Protein AF-A0A4V0I4L5-F1 (afdb_monomer_lite)

Sequence (73 aa):
MEDEAVLSATTKHAETAPRVFSACAGALVCGAAGSLKGKRAAAHWASVQFLTCHGAAVGERLVADGKLVPAAG

Structure (mmCIF, N/CA/C/O backbone):
data_AF-A0A4V0I4L5-F1
#
_entry.id   AF-A0A4V0I4L5-F1
#
loop_
_atom_site.group_PDB
_atom_site.id
_atom_site.type_symbol
_atom_site.label_atom_id
_atom_site.label_alt_id
_atom_site.label_comp_id
_atom_site.label_asym_id
_atom_site.label_entity_id
_atom_site.label_seq_id
_atom_site.pdbx_PDB_ins_code
_atom_site.Cartn_x
_atom_site.Cartn_y
_atom_site.Cartn_z
_atom_site.occupancy
_atom_site.B_iso_or_equiv
_atom_site.auth_seq_id
_atom_site.auth_comp_id
_atom_site.auth_asym_id
_atom_site.auth_atom_id
_atom_site.pdbx_PDB_model_num
ATOM 1 N N . MET A 1 1 ? 13.028 -1.703 2.904 1.00 80.62 1 MET A N 1
ATOM 2 C CA . MET A 1 1 ? 11.801 -1.449 3.696 1.00 80.62 1 MET A CA 1
ATOM 3 C C . MET A 1 1 ? 11.936 -2.193 5.009 1.00 80.62 1 MET A C 1
ATOM 5 O O . MET A 1 1 ? 11.206 -3.136 5.262 1.00 80.62 1 MET A O 1
ATOM 9 N N . GLU A 1 2 ? 12.943 -1.819 5.789 1.00 90.56 2 GLU A N 1
ATOM 10 C CA . GLU A 1 2 ? 13.402 -2.595 6.953 1.00 90.56 2 GLU A CA 1
ATOM 11 C C . GLU A 1 2 ? 13.557 -1.694 8.187 1.00 90.56 2 GLU A C 1
ATOM 13 O O . GLU A 1 2 ? 13.953 -2.147 9.251 1.00 90.56 2 GLU A O 1
ATOM 18 N N . ASP A 1 3 ? 13.243 -0.402 8.043 1.00 96.88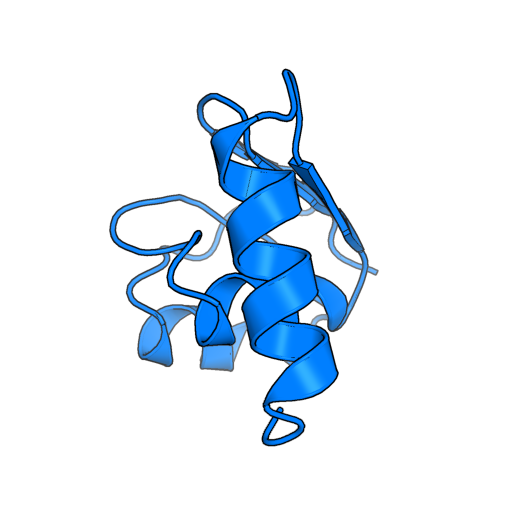 3 ASP A N 1
ATOM 19 C CA . ASP A 1 3 ? 13.239 0.544 9.149 1.00 96.88 3 ASP A CA 1
ATOM 20 C C . ASP A 1 3 ? 11.959 0.349 9.968 1.00 96.88 3 ASP A C 1
ATOM 22 O O . ASP A 1 3 ? 10.862 0.741 9.557 1.00 96.88 3 ASP A O 1
ATOM 26 N N . GLU A 1 4 ? 12.113 -0.279 11.130 1.00 95.44 4 GLU A N 1
ATOM 27 C CA . GLU A 1 4 ? 11.009 -0.616 12.025 1.00 95.44 4 GLU A CA 1
ATOM 28 C C . GLU A 1 4 ? 10.260 0.627 12.529 1.00 95.44 4 GLU A C 1
ATOM 30 O O . GLU A 1 4 ? 9.037 0.600 12.687 1.00 95.44 4 GLU A O 1
ATOM 35 N N . ALA A 1 5 ? 10.957 1.751 12.732 1.00 97.19 5 ALA A N 1
ATOM 36 C CA . ALA A 1 5 ? 10.318 2.985 13.175 1.00 97.19 5 ALA A CA 1
ATOM 37 C C . ALA A 1 5 ? 9.378 3.525 12.087 1.00 97.19 5 ALA A C 1
ATOM 39 O O . ALA A 1 5 ? 8.241 3.914 12.381 1.00 97.19 5 ALA A O 1
ATOM 40 N N . VAL A 1 6 ? 9.811 3.480 10.824 1.00 95.94 6 VAL A N 1
ATOM 41 C CA . VAL A 1 6 ? 8.991 3.882 9.672 1.00 95.94 6 VAL A CA 1
ATOM 42 C C . VAL A 1 6 ? 7.809 2.933 9.468 1.00 95.94 6 VAL A C 1
ATOM 44 O O . VAL A 1 6 ? 6.687 3.397 9.242 1.00 95.94 6 VAL A O 1
ATOM 47 N N . LEU A 1 7 ? 8.018 1.618 9.566 1.00 96.38 7 LEU A N 1
ATOM 48 C CA . LEU A 1 7 ? 6.947 0.631 9.388 1.00 96.38 7 LEU A CA 1
ATOM 49 C C . LEU A 1 7 ? 5.896 0.721 10.501 1.00 96.38 7 LEU A C 1
ATOM 51 O O . LEU A 1 7 ? 4.695 0.744 10.212 1.00 96.38 7 LEU A O 1
ATOM 55 N N . SER A 1 8 ? 6.326 0.861 11.757 1.00 96.12 8 SER A N 1
ATOM 56 C CA . SER A 1 8 ? 5.426 1.043 12.900 1.00 96.12 8 SER A CA 1
ATOM 57 C C . SER A 1 8 ? 4.618 2.335 12.777 1.00 96.12 8 SER A C 1
ATOM 59 O O . SER A 1 8 ? 3.395 2.330 12.954 1.00 96.12 8 SER A O 1
ATOM 61 N N . ALA A 1 9 ? 5.269 3.442 12.406 1.00 95.19 9 ALA A N 1
ATOM 62 C CA . ALA A 1 9 ? 4.582 4.705 12.168 1.00 95.19 9 ALA A CA 1
ATOM 63 C C . ALA A 1 9 ? 3.566 4.579 11.025 1.00 95.19 9 ALA A C 1
ATOM 65 O O . ALA A 1 9 ? 2.421 5.001 11.183 1.00 95.19 9 ALA A O 1
ATOM 66 N N . THR A 1 10 ? 3.944 3.959 9.905 1.00 95.44 10 THR A N 1
ATOM 67 C CA . THR A 1 10 ? 3.055 3.759 8.749 1.00 95.44 10 THR A CA 1
ATOM 68 C C . THR A 1 10 ? 1.834 2.925 9.125 1.00 95.44 10 THR A C 1
ATOM 70 O O . THR A 1 10 ? 0.716 3.299 8.780 1.00 95.44 10 THR A O 1
ATOM 73 N N . THR A 1 11 ? 2.027 1.847 9.887 1.00 95.31 11 THR A N 1
ATOM 74 C CA . THR A 1 11 ? 0.942 0.976 10.369 1.00 95.31 11 THR A CA 1
ATOM 75 C C . THR A 1 11 ? -0.049 1.757 11.235 1.00 95.31 11 THR A C 1
ATOM 77 O O . THR A 1 11 ? -1.242 1.778 10.936 1.00 95.31 11 THR A O 1
ATOM 80 N N . LYS A 1 12 ? 0.442 2.500 12.237 1.00 95.69 12 LYS A N 1
ATOM 81 C CA . LYS A 1 12 ? -0.402 3.319 13.130 1.00 95.69 12 LYS A CA 1
ATOM 82 C C . LYS A 1 12 ? -1.202 4.386 12.377 1.00 95.69 12 LYS A C 1
ATOM 84 O O . LYS A 1 12 ? -2.381 4.609 12.660 1.00 95.69 12 LYS A O 1
ATOM 89 N N . HIS A 1 13 ? -0.579 5.044 11.398 1.00 94.06 13 HIS A N 1
ATOM 90 C CA . HIS A 1 13 ? -1.284 6.012 10.557 1.00 94.06 13 HIS A CA 1
ATOM 91 C C . HIS A 1 13 ? -2.317 5.316 9.670 1.00 94.06 13 HIS A C 1
ATOM 93 O O . HIS A 1 13 ? -3.441 5.794 9.556 1.00 94.06 13 HIS A O 1
ATOM 99 N N . ALA A 1 14 ? -1.976 4.171 9.078 1.00 93.75 14 ALA A N 1
ATOM 100 C CA . ALA A 1 14 ? -2.893 3.430 8.225 1.00 93.75 14 ALA A CA 1
ATOM 101 C C . ALA A 1 14 ? -4.132 2.946 8.989 1.00 93.75 14 ALA A C 1
ATOM 103 O O . ALA A 1 14 ? -5.216 2.939 8.410 1.00 93.75 14 ALA A O 1
ATOM 104 N N . GLU A 1 15 ? -4.017 2.571 10.264 1.00 93.88 15 GLU A N 1
ATOM 105 C CA . GLU A 1 15 ? -5.146 2.153 11.112 1.00 93.88 15 GLU A CA 1
ATOM 106 C C . GLU A 1 15 ? -6.169 3.269 11.348 1.00 93.88 15 GLU A C 1
ATOM 108 O O . GLU A 1 15 ? -7.371 3.015 11.275 1.00 93.88 15 GLU A O 1
ATOM 113 N N . THR A 1 16 ? -5.701 4.496 11.579 1.00 94.62 16 THR A N 1
ATOM 114 C CA . THR A 1 16 ? -6.541 5.631 12.002 1.00 94.62 16 THR A CA 1
ATOM 115 C C . THR A 1 16 ? -6.942 6.564 10.860 1.00 94.62 16 THR A C 1
ATOM 117 O O . THR A 1 16 ? -7.949 7.267 10.963 1.00 94.62 16 THR A O 1
ATOM 120 N N . ALA A 1 17 ? -6.184 6.586 9.762 1.00 95.38 17 ALA A N 1
ATOM 121 C CA . ALA A 1 17 ? -6.424 7.511 8.667 1.00 95.38 17 ALA A CA 1
ATOM 122 C C . ALA A 1 17 ? -7.697 7.156 7.874 1.00 95.38 17 ALA A C 1
ATOM 124 O O . ALA A 1 17 ? -7.913 5.990 7.524 1.00 95.38 17 ALA A O 1
ATOM 125 N N . PRO A 1 18 ? -8.504 8.162 7.479 1.00 95.50 18 PRO A N 1
ATOM 126 C CA . PRO A 1 18 ? -9.673 7.937 6.629 1.00 95.50 18 PRO A CA 1
ATOM 127 C C . PRO A 1 18 ? -9.281 7.492 5.213 1.00 95.50 18 PRO A C 1
ATOM 129 O O . PRO A 1 18 ? -10.050 6.806 4.540 1.00 95.50 18 PRO A O 1
ATOM 132 N N . ARG A 1 19 ? -8.089 7.892 4.749 1.00 95.38 19 ARG A N 1
ATOM 133 C CA . ARG A 1 19 ? -7.494 7.476 3.476 1.00 95.38 19 ARG A CA 1
ATOM 134 C C . ARG A 1 19 ? -5.981 7.356 3.606 1.00 95.38 19 ARG A C 1
ATOM 136 O O . ARG A 1 19 ? -5.355 8.159 4.291 1.00 95.38 19 ARG A O 1
ATOM 143 N N . VAL A 1 20 ? -5.409 6.390 2.897 1.00 96.06 20 VAL A N 1
ATOM 144 C CA . VAL A 1 20 ? -3.970 6.130 2.810 1.00 96.06 20 VAL A CA 1
ATOM 145 C C . VAL A 1 20 ? -3.556 6.262 1.354 1.00 96.06 20 VAL A C 1
ATOM 147 O O . VAL A 1 20 ? -3.994 5.485 0.507 1.00 96.06 20 VAL A O 1
ATOM 150 N N . PHE A 1 21 ? -2.717 7.251 1.067 1.00 96.75 21 PHE A N 1
ATOM 151 C CA . PHE A 1 21 ? -2.193 7.502 -0.270 1.00 96.75 21 PHE A CA 1
ATOM 152 C C . PHE A 1 21 ? -0.750 7.023 -0.365 1.00 96.75 21 PHE A C 1
ATOM 154 O O . PHE A 1 21 ? 0.030 7.174 0.573 1.00 96.75 21 PHE A O 1
ATOM 161 N N . SER A 1 22 ? -0.383 6.495 -1.526 1.00 96.19 22 SER A N 1
ATOM 162 C CA . SER A 1 22 ? 1.004 6.177 -1.848 1.00 96.19 22 SER A CA 1
ATOM 163 C C . SER A 1 22 ? 1.266 6.445 -3.320 1.00 96.19 22 SER A C 1
ATOM 165 O O . SER A 1 22 ? 0.379 6.245 -4.147 1.00 96.19 22 SER A O 1
ATOM 167 N N . ALA A 1 23 ? 2.486 6.838 -3.663 1.00 96.94 23 ALA A N 1
ATOM 168 C CA . ALA A 1 23 ? 2.891 7.059 -5.045 1.00 96.94 23 ALA A CA 1
ATOM 169 C C . ALA A 1 23 ? 4.202 6.332 -5.348 1.00 96.94 23 ALA A C 1
ATOM 171 O O . ALA A 1 23 ? 5.036 6.164 -4.452 1.00 96.94 23 ALA A O 1
ATOM 172 N N . CYS A 1 24 ? 4.411 5.949 -6.610 1.00 94.94 24 CYS A N 1
ATOM 173 C CA . CYS A 1 24 ? 5.673 5.367 -7.073 1.00 94.94 24 CYS A CA 1
ATOM 174 C C . CYS A 1 24 ? 6.035 4.106 -6.251 1.00 94.94 24 CYS A C 1
ATOM 176 O O . CYS A 1 24 ? 5.228 3.182 -6.158 1.00 94.94 24 CYS A O 1
ATOM 178 N N . ALA A 1 25 ? 7.218 4.036 -5.639 1.00 95.19 25 ALA A N 1
ATOM 179 C CA . ALA A 1 25 ? 7.627 2.919 -4.782 1.00 95.19 25 ALA A CA 1
ATOM 180 C C . ALA A 1 25 ? 7.000 2.951 -3.371 1.00 95.19 25 ALA A C 1
ATOM 182 O O . ALA A 1 25 ? 7.122 1.980 -2.625 1.00 95.19 25 ALA A O 1
ATOM 183 N N . GLY A 1 26 ? 6.298 4.028 -2.997 1.00 95.25 26 GLY A N 1
ATOM 184 C CA . GLY A 1 26 ? 5.685 4.181 -1.673 1.00 95.25 26 GLY A CA 1
ATOM 185 C C . GLY A 1 26 ? 4.643 3.106 -1.354 1.00 95.25 26 GLY A C 1
ATOM 186 O O . GLY A 1 26 ? 4.474 2.742 -0.194 1.00 95.25 26 GLY A O 1
ATOM 187 N N . ALA A 1 27 ? 4.005 2.529 -2.377 1.00 95.81 27 ALA A N 1
ATOM 188 C CA . ALA A 1 27 ? 3.094 1.403 -2.192 1.00 95.81 27 ALA A CA 1
ATOM 189 C C . ALA A 1 27 ? 3.798 0.191 -1.560 1.00 95.81 27 ALA A C 1
ATOM 191 O O . ALA A 1 27 ? 3.190 -0.526 -0.772 1.00 95.81 27 ALA A O 1
ATOM 192 N N . LEU A 1 28 ? 5.093 -0.011 -1.825 1.00 96.12 28 LEU A N 1
ATOM 193 C CA . LEU A 1 28 ? 5.838 -1.104 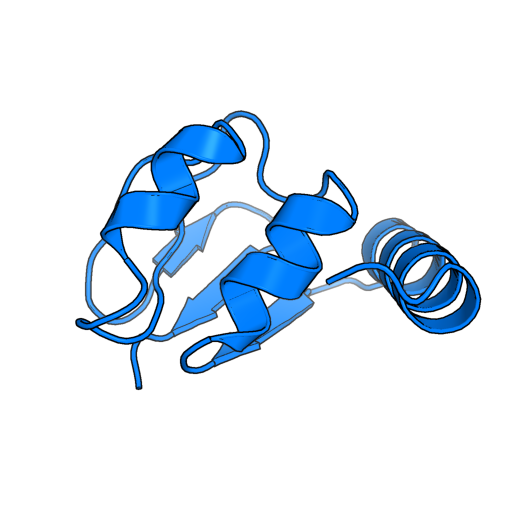-1.207 1.00 96.12 28 LEU A CA 1
ATOM 194 C C . LEU A 1 28 ? 6.023 -0.886 0.301 1.00 96.12 28 LEU A C 1
ATOM 196 O O . LEU A 1 28 ? 5.934 -1.843 1.061 1.00 96.12 28 LEU A O 1
ATOM 200 N N . VAL A 1 29 ? 6.178 0.362 0.763 1.00 96.31 29 VAL A N 1
ATOM 201 C CA . VAL A 1 29 ? 6.220 0.678 2.205 1.00 96.31 29 VAL A CA 1
ATOM 202 C C . VAL A 1 29 ? 4.883 0.333 2.861 1.00 96.31 29 VAL A C 1
ATOM 204 O O . VAL A 1 29 ? 4.860 -0.306 3.911 1.00 96.31 29 VAL A O 1
ATOM 207 N N . CYS A 1 30 ? 3.762 0.665 2.212 1.00 95.38 30 CYS A N 1
ATOM 208 C CA . CYS A 1 30 ? 2.437 0.238 2.669 1.00 95.38 30 CYS A CA 1
ATOM 209 C C . CYS A 1 30 ? 2.296 -1.295 2.677 1.00 95.38 30 CYS A C 1
ATOM 211 O O . CYS A 1 30 ? 1.631 -1.847 3.553 1.00 95.38 30 CYS A O 1
ATOM 213 N N . GLY A 1 31 ? 2.923 -1.983 1.719 1.00 95.06 31 GLY A N 1
ATOM 214 C CA . GLY A 1 31 ? 2.960 -3.443 1.642 1.00 95.06 31 GLY A CA 1
ATOM 215 C C . GLY A 1 31 ? 3.761 -4.076 2.773 1.00 95.06 31 GLY A C 1
ATOM 216 O O . GLY A 1 31 ? 3.286 -5.017 3.408 1.00 95.06 31 GLY A O 1
ATOM 217 N N . ALA A 1 32 ? 4.941 -3.535 3.066 1.00 95.69 32 ALA A N 1
ATOM 218 C CA . ALA A 1 32 ? 5.783 -3.954 4.181 1.00 95.69 32 ALA A CA 1
ATOM 219 C C . ALA A 1 32 ? 5.107 -3.690 5.537 1.00 95.69 32 ALA A C 1
ATOM 221 O O . ALA A 1 32 ? 5.195 -4.521 6.432 1.00 95.69 32 ALA A O 1
ATOM 222 N N . ALA A 1 33 ? 4.341 -2.600 5.655 1.00 95.00 33 ALA A N 1
ATOM 223 C CA . ALA A 1 33 ? 3.486 -2.302 6.808 1.00 95.00 33 ALA A CA 1
ATOM 224 C C . ALA A 1 33 ? 2.187 -3.146 6.855 1.00 95.00 33 ALA A C 1
ATOM 226 O O . ALA A 1 33 ? 1.277 -2.854 7.628 1.00 95.00 33 ALA A O 1
ATOM 227 N N . GLY A 1 34 ? 2.034 -4.153 5.986 1.00 92.81 34 GLY A N 1
ATOM 228 C CA . GLY A 1 34 ? 0.899 -5.084 5.984 1.00 92.81 34 GLY A CA 1
ATOM 229 C C . GLY A 1 34 ? -0.428 -4.517 5.461 1.00 92.81 34 GLY A C 1
ATOM 230 O O . GLY A 1 34 ? -1.428 -5.233 5.424 1.00 92.81 34 GLY A O 1
ATOM 231 N N . SER A 1 35 ? -0.459 -3.264 5.001 1.00 91.75 35 SER A N 1
ATOM 232 C CA . SER A 1 35 ? -1.697 -2.568 4.610 1.00 91.75 35 SER A CA 1
ATOM 233 C C . SER A 1 35 ? -2.253 -2.989 3.240 1.00 91.75 35 SER A C 1
ATOM 235 O O . SER A 1 35 ? -3.364 -2.597 2.886 1.00 91.75 35 SER A O 1
ATOM 237 N N . LEU A 1 36 ? -1.499 -3.771 2.458 1.00 93.56 36 LEU A N 1
ATOM 238 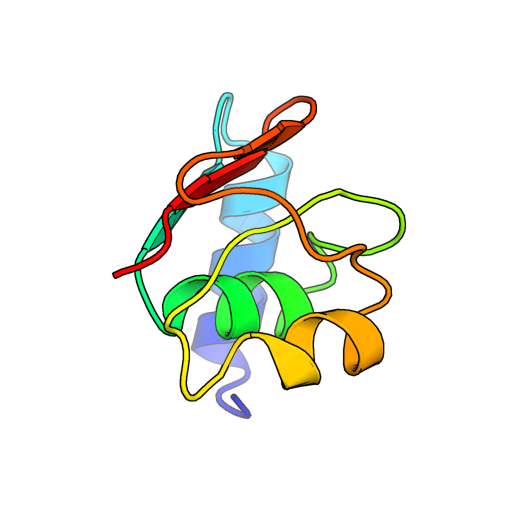C CA . LEU A 1 36 ? -1.855 -4.161 1.086 1.00 93.56 36 LEU A CA 1
ATOM 239 C C . LEU A 1 36 ? -2.459 -5.566 0.941 1.00 93.56 36 LEU A C 1
ATOM 241 O O . LEU A 1 36 ? -2.885 -5.937 -0.154 1.00 93.56 36 LEU A O 1
ATOM 245 N N . LYS A 1 37 ? -2.514 -6.362 2.014 1.00 94.19 37 LYS A N 1
ATOM 246 C CA . LYS A 1 37 ? -2.943 -7.763 1.928 1.00 94.19 37 LYS A CA 1
ATOM 247 C C . LYS A 1 37 ? -4.400 -7.873 1.461 1.00 94.19 37 LYS A C 1
ATOM 249 O O . LYS A 1 37 ? -5.308 -7.367 2.118 1.00 94.19 37 LYS A O 1
ATOM 254 N N . GLY A 1 38 ? -4.620 -8.563 0.341 1.00 94.81 38 GLY A N 1
ATOM 255 C CA . GLY A 1 38 ? -5.947 -8.751 -0.256 1.00 94.81 38 GLY A CA 1
ATOM 256 C C . GLY A 1 38 ? -6.514 -7.499 -0.935 1.00 94.81 38 GLY A C 1
ATOM 257 O O . GLY A 1 38 ? -7.719 -7.435 -1.169 1.00 94.81 38 GLY A O 1
ATOM 258 N N . LYS A 1 39 ? -5.670 -6.500 -1.220 1.00 95.62 39 LYS A N 1
ATOM 259 C CA . LYS A 1 39 ? -6.054 -5.230 -1.847 1.00 95.62 39 LYS A CA 1
ATOM 260 C C . LYS A 1 39 ? -5.493 -5.097 -3.252 1.00 95.62 39 LYS A C 1
ATOM 262 O O . LYS A 1 39 ? -4.491 -5.720 -3.600 1.00 95.62 39 LYS A O 1
ATOM 267 N N . ARG A 1 40 ? -6.119 -4.253 -4.064 1.00 96.94 40 ARG A N 1
ATOM 268 C CA . ARG A 1 40 ? -5.535 -3.781 -5.322 1.00 96.94 40 ARG A CA 1
ATOM 269 C C . ARG A 1 40 ? -4.608 -2.602 -5.047 1.00 96.94 40 ARG A C 1
ATOM 271 O O . ARG A 1 40 ? -4.962 -1.697 -4.292 1.00 96.94 40 ARG A O 1
ATOM 278 N N . ALA A 1 41 ? -3.444 -2.586 -5.689 1.00 97.62 41 ALA A N 1
ATOM 279 C CA . ALA A 1 41 ? -2.495 -1.490 -5.558 1.00 97.62 41 ALA A CA 1
ATOM 280 C C . ALA A 1 41 ? -1.785 -1.144 -6.869 1.00 97.62 41 ALA A C 1
ATOM 282 O O . ALA A 1 41 ? -1.717 -1.950 -7.794 1.00 97.62 41 ALA A O 1
ATOM 283 N N . ALA A 1 42 ? -1.243 0.070 -6.922 1.00 97.38 42 ALA A N 1
ATOM 284 C CA . ALA A 1 42 ? -0.419 0.576 -8.009 1.00 97.38 42 ALA A CA 1
ATOM 285 C C . ALA A 1 42 ? 0.937 1.014 -7.454 1.00 97.38 42 ALA A C 1
ATOM 287 O O . ALA A 1 42 ? 1.023 1.497 -6.326 1.00 97.38 42 ALA A O 1
ATOM 288 N N . ALA A 1 43 ? 1.993 0.856 -8.243 1.00 96.75 43 ALA A N 1
ATOM 289 C CA . ALA A 1 43 ? 3.335 1.308 -7.899 1.00 96.75 43 ALA A CA 1
ATOM 290 C C . ALA A 1 43 ? 4.072 1.744 -9.167 1.00 96.75 43 ALA A C 1
ATOM 292 O O . ALA A 1 43 ? 3.566 1.578 -10.276 1.00 96.75 43 ALA A O 1
ATOM 293 N N . HIS A 1 44 ? 5.279 2.281 -9.003 1.00 96.56 44 HIS A N 1
ATOM 294 C CA . HIS A 1 44 ? 6.184 2.535 -10.124 1.00 96.56 44 HIS A CA 1
ATOM 295 C C . HIS A 1 44 ? 6.386 1.272 -10.968 1.00 96.56 44 HIS A C 1
ATOM 297 O O . HIS A 1 44 ? 6.473 0.170 -10.421 1.00 96.56 44 HIS A O 1
ATOM 303 N N . TRP A 1 45 ? 6.511 1.421 -12.286 1.00 94.50 45 TRP A N 1
ATOM 304 C CA . TRP A 1 45 ? 6.620 0.298 -13.229 1.00 94.50 45 TRP A CA 1
ATOM 305 C C . TRP A 1 45 ? 7.772 -0.663 -12.891 1.00 94.50 45 TRP A C 1
ATOM 307 O O . TRP A 1 45 ? 7.605 -1.876 -12.982 1.00 94.50 45 TRP A O 1
ATOM 317 N N . ALA A 1 46 ? 8.906 -0.141 -12.411 1.00 95.38 46 ALA A N 1
ATOM 318 C CA . ALA A 1 46 ? 10.052 -0.957 -11.993 1.00 95.38 46 ALA A CA 1
ATOM 319 C C . ALA A 1 46 ? 9.814 -1.739 -10.684 1.00 95.38 46 ALA A C 1
ATOM 321 O O . ALA A 1 46 ? 10.584 -2.630 -10.340 1.00 95.38 46 ALA A O 1
ATOM 322 N N . SER A 1 47 ? 8.764 -1.395 -9.939 1.00 93.75 47 SER A N 1
ATOM 323 C CA . SER A 1 47 ? 8.473 -1.917 -8.600 1.00 93.75 47 SER A CA 1
ATOM 324 C C . SE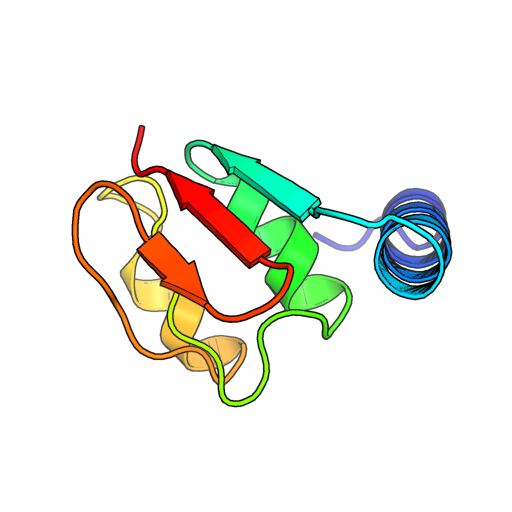R A 1 47 ? 7.141 -2.669 -8.515 1.00 93.75 47 SER A C 1
ATOM 326 O O . SER A 1 47 ? 6.895 -3.361 -7.531 1.00 93.75 47 SER A O 1
ATOM 328 N N . VAL A 1 48 ? 6.283 -2.557 -9.532 1.00 95.31 48 VAL A N 1
ATOM 329 C CA . VAL A 1 48 ? 4.907 -3.083 -9.536 1.00 95.31 48 VAL A CA 1
ATOM 330 C C . VAL A 1 48 ? 4.836 -4.594 -9.305 1.00 95.31 48 VAL A C 1
ATOM 332 O O . VAL A 1 48 ? 3.910 -5.080 -8.661 1.00 95.31 48 VAL A O 1
ATOM 335 N N . GLN A 1 49 ? 5.853 -5.331 -9.753 1.00 94.19 49 GLN A N 1
ATOM 336 C CA . GLN A 1 49 ? 5.931 -6.785 -9.600 1.00 94.19 49 GLN A CA 1
ATOM 337 C C . GLN A 1 49 ? 5.991 -7.202 -8.119 1.00 94.19 49 GLN A C 1
ATOM 339 O O . GLN A 1 49 ? 5.408 -8.215 -7.734 1.00 94.19 49 GLN A O 1
ATOM 344 N N . PHE A 1 50 ? 6.612 -6.382 -7.261 1.00 95.50 50 PHE A N 1
ATOM 345 C CA . PHE A 1 50 ? 6.763 -6.668 -5.831 1.00 95.50 50 PHE A CA 1
ATOM 346 C C . PHE A 1 50 ? 5.467 -6.501 -5.029 1.00 95.50 50 PHE A C 1
ATOM 348 O O . PHE A 1 50 ? 5.395 -6.965 -3.894 1.00 95.50 50 PHE A O 1
ATOM 355 N N . LEU A 1 51 ? 4.416 -5.898 -5.598 1.00 96.00 51 LEU A N 1
ATOM 356 C CA . LEU A 1 51 ? 3.110 -5.803 -4.932 1.00 96.00 51 LEU A CA 1
ATOM 357 C C . LEU A 1 51 ? 2.535 -7.187 -4.610 1.00 96.00 51 LEU A C 1
ATOM 359 O O . LEU A 1 51 ? 1.939 -7.382 -3.549 1.00 96.00 51 LEU A O 1
ATOM 363 N N . THR A 1 52 ? 2.782 -8.159 -5.489 1.00 95.69 52 THR A N 1
ATOM 364 C CA . THR A 1 52 ? 2.330 -9.544 -5.308 1.00 95.69 52 THR A CA 1
ATOM 365 C C . THR A 1 52 ? 2.981 -10.212 -4.095 1.00 95.69 52 THR A C 1
ATOM 367 O O . THR A 1 52 ? 2.299 -10.923 -3.357 1.00 95.69 52 THR A O 1
ATOM 370 N N . CYS A 1 53 ? 4.248 -9.898 -3.799 1.00 95.50 53 CYS A N 1
ATOM 371 C CA . CYS A 1 53 ? 4.951 -10.372 -2.601 1.00 95.50 53 CYS A CA 1
ATOM 372 C C . CYS A 1 53 ? 4.298 -9.879 -1.299 1.00 95.50 53 CYS A C 1
ATOM 374 O O . CYS A 1 53 ? 4.404 -10.534 -0.267 1.00 95.50 53 CYS A O 1
ATOM 376 N N . HIS A 1 54 ? 3.589 -8.749 -1.351 1.00 95.31 54 HIS A N 1
ATOM 377 C CA . HIS A 1 54 ? 2.841 -8.187 -0.224 1.00 95.31 54 HIS A CA 1
ATOM 378 C C . HIS A 1 54 ? 1.352 -8.583 -0.228 1.00 95.31 54 HIS A C 1
ATOM 380 O O . HIS A 1 54 ? 0.556 -8.029 0.532 1.00 95.31 54 HIS A O 1
ATOM 386 N N . GLY A 1 55 ? 0.957 -9.544 -1.071 1.00 94.69 55 GLY A N 1
ATOM 387 C CA . GLY A 1 55 ? -0.420 -10.027 -1.165 1.00 94.69 55 GLY A CA 1
ATOM 388 C C . GLY A 1 55 ? -1.388 -9.035 -1.812 1.00 94.69 55 GLY A C 1
ATOM 389 O O . GLY A 1 55 ? -2.597 -9.171 -1.611 1.00 94.69 55 GLY A O 1
ATOM 390 N N . ALA A 1 56 ? -0.876 -8.050 -2.556 1.00 97.00 56 ALA A N 1
ATOM 391 C CA . ALA A 1 56 ? -1.684 -7.137 -3.352 1.00 97.00 56 ALA A CA 1
ATOM 392 C C . ALA A 1 56 ? -1.812 -7.612 -4.803 1.00 97.00 56 ALA A C 1
ATOM 394 O O . ALA A 1 56 ? -0.860 -8.105 -5.410 1.00 97.00 56 ALA A O 1
ATOM 395 N N . ALA A 1 57 ? -2.988 -7.393 -5.384 1.00 96.94 57 ALA A N 1
ATOM 396 C CA . ALA A 1 57 ? -3.200 -7.517 -6.819 1.00 96.94 57 ALA A CA 1
ATOM 397 C C . ALA A 1 57 ? -2.750 -6.232 -7.530 1.00 96.94 57 ALA A C 1
ATOM 399 O O . ALA A 1 57 ? -3.027 -5.121 -7.068 1.00 96.94 57 ALA A O 1
ATOM 400 N N . VAL A 1 58 ? -2.085 -6.376 -8.675 1.00 96.25 58 VAL A N 1
ATOM 401 C CA . VAL A 1 58 ? -1.670 -5.233 -9.497 1.00 96.25 58 VAL A CA 1
ATOM 402 C C . VAL A 1 58 ? -2.903 -4.574 -10.116 1.00 96.25 58 VAL A C 1
ATOM 404 O O . VAL A 1 58 ? -3.734 -5.236 -10.739 1.00 96.25 58 VAL A O 1
ATOM 407 N N . GLY A 1 59 ? -3.046 -3.268 -9.910 1.00 93.75 59 GLY A N 1
ATOM 408 C CA . GLY A 1 59 ? -4.091 -2.449 -10.511 1.00 93.75 59 GLY A CA 1
ATOM 409 C C . GLY A 1 59 ? -3.582 -1.534 -11.623 1.00 93.75 59 GLY A C 1
ATOM 410 O O . GLY A 1 59 ? -2.463 -1.668 -12.110 1.00 93.75 59 GLY A O 1
ATOM 411 N N . GLU A 1 60 ? -4.445 -0.607 -12.035 1.00 94.31 60 GLU A N 1
ATOM 412 C CA . GLU A 1 60 ? -4.135 0.397 -13.056 1.00 94.31 60 GLU A CA 1
ATOM 413 C C . GLU A 1 60 ? -3.281 1.540 -12.485 1.00 94.31 60 GLU A C 1
ATOM 415 O O . GLU A 1 60 ? -2.855 1.508 -11.332 1.00 94.31 60 GLU A O 1
ATOM 420 N N . ARG A 1 61 ? -3.041 2.590 -13.280 1.00 96.06 61 ARG A N 1
ATOM 421 C CA . ARG A 1 61 ? -2.201 3.735 -12.892 1.00 96.06 61 ARG A CA 1
ATOM 422 C C . ARG A 1 61 ? -2.656 4.425 -11.601 1.00 96.06 61 ARG A C 1
ATOM 424 O O . ARG A 1 61 ? -1.826 4.961 -10.880 1.00 96.06 61 ARG A O 1
ATOM 431 N N . LEU A 1 62 ? -3.949 4.437 -11.312 1.00 97.00 62 LEU A N 1
ATOM 432 C CA . LEU A 1 62 ? -4.508 4.909 -10.050 1.00 97.00 62 LEU A CA 1
ATOM 433 C C . LEU A 1 62 ? -5.519 3.871 -9.587 1.00 97.00 62 LEU A C 1
ATOM 435 O O . LEU A 1 62 ? -6.396 3.476 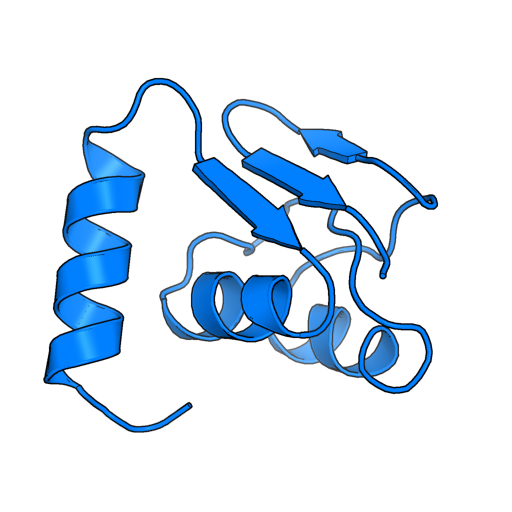-10.352 1.00 97.00 62 LEU A O 1
ATOM 439 N N . VAL A 1 63 ? -5.402 3.438 -8.341 1.00 97.25 63 VAL A N 1
ATOM 440 C CA . VAL A 1 63 ? -6.331 2.481 -7.744 1.00 97.25 63 VAL A CA 1
ATOM 441 C C . VAL A 1 63 ? -7.026 3.145 -6.569 1.00 97.25 63 VAL A C 1
ATOM 443 O O . VAL A 1 63 ? -6.413 3.900 -5.823 1.00 97.25 63 VAL A O 1
ATOM 446 N N . ALA A 1 64 ? -8.309 2.848 -6.396 1.00 96.56 64 ALA A N 1
ATOM 447 C CA . ALA A 1 64 ? -9.051 3.141 -5.180 1.00 96.56 64 ALA A CA 1
ATOM 448 C C . ALA A 1 64 ? -9.647 1.826 -4.660 1.00 96.56 64 ALA A C 1
ATOM 450 O O . ALA A 1 64 ? -10.544 1.263 -5.287 1.00 96.56 64 ALA A O 1
ATOM 451 N N . ASP A 1 65 ? -9.125 1.325 -3.539 1.00 95.50 65 ASP A N 1
ATOM 452 C CA . ASP A 1 65 ? -9.589 0.096 -2.884 1.00 95.50 65 ASP A CA 1
ATOM 453 C C . ASP A 1 65 ? -9.792 0.343 -1.382 1.00 95.50 65 ASP A C 1
ATOM 455 O O . ASP A 1 65 ? -8.857 0.364 -0.572 1.00 95.50 65 ASP A O 1
ATOM 459 N N . GLY A 1 66 ? -11.051 0.562 -1.000 1.00 93.75 66 GLY A N 1
ATOM 460 C CA . GLY A 1 66 ? -11.409 0.967 0.355 1.00 93.75 66 GLY A CA 1
ATOM 461 C C . GLY A 1 66 ? -10.744 2.293 0.728 1.00 93.75 66 GLY A C 1
ATOM 462 O O . GLY A 1 66 ? -10.929 3.300 0.049 1.00 93.75 66 GLY A O 1
ATOM 463 N N . LYS A 1 67 ? -9.961 2.294 1.814 1.00 94.50 67 LYS A N 1
ATOM 464 C CA . LYS A 1 67 ? -9.201 3.475 2.257 1.00 94.50 67 LYS A CA 1
ATOM 465 C C . LYS A 1 67 ? -7.893 3.687 1.491 1.00 94.50 67 LYS A C 1
ATOM 467 O O . LYS A 1 67 ? -7.278 4.736 1.647 1.00 94.50 67 LYS A O 1
ATOM 472 N N . LEU A 1 68 ? -7.445 2.707 0.708 1.00 95.75 68 LEU A N 1
ATOM 473 C CA . LEU A 1 68 ? -6.151 2.745 0.041 1.00 95.75 68 LEU A CA 1
ATOM 474 C C . LEU A 1 68 ? -6.290 3.381 -1.348 1.00 95.75 68 LEU A C 1
ATOM 476 O O . LEU A 1 68 ? -7.109 2.940 -2.156 1.00 95.75 68 LEU A O 1
ATOM 480 N N . V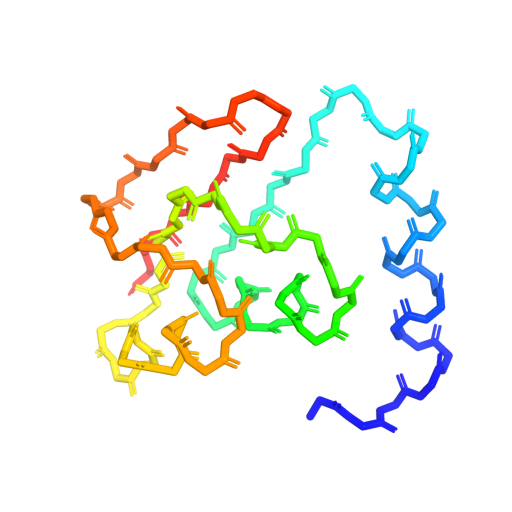AL A 1 69 ? -5.483 4.405 -1.627 1.00 97.31 69 VAL A N 1
ATOM 481 C CA . VAL A 1 69 ? -5.481 5.130 -2.906 1.00 97.31 69 VAL A CA 1
ATOM 482 C C . VAL A 1 69 ? -4.056 5.224 -3.475 1.00 97.31 69 VAL A C 1
ATOM 484 O O . VAL A 1 69 ? -3.412 6.275 -3.385 1.00 97.31 69 VAL A O 1
ATOM 487 N N . PRO A 1 70 ? -3.502 4.118 -4.000 1.00 96.81 70 PRO A N 1
ATOM 488 C CA . PRO A 1 70 ? -2.158 4.102 -4.549 1.00 96.81 70 PRO A CA 1
ATOM 489 C C . PRO A 1 70 ? -2.134 4.549 -6.017 1.00 96.81 70 PRO A C 1
ATOM 491 O O . PRO A 1 70 ? -3.009 4.198 -6.812 1.00 96.81 70 PRO A O 1
ATOM 494 N N . ALA A 1 71 ? -1.091 5.290 -6.381 1.00 97.38 71 ALA A N 1
ATOM 495 C CA . ALA A 1 71 ? -0.839 5.777 -7.729 1.00 97.38 71 ALA A CA 1
ATOM 496 C C . ALA A 1 71 ? 0.522 5.291 -8.249 1.00 97.38 71 ALA A C 1
ATOM 498 O O . ALA A 1 71 ? 1.549 5.394 -7.573 1.00 97.38 71 ALA A O 1
ATOM 499 N N . ALA A 1 72 ? 0.542 4.800 -9.483 1.00 94.94 72 ALA A N 1
ATOM 500 C CA . ALA A 1 72 ? 1.771 4.569 -10.216 1.00 94.94 72 ALA A CA 1
ATOM 501 C C . ALA A 1 72 ? 2.429 5.916 -10.553 1.00 94.94 72 ALA A C 1
ATOM 503 O O . ALA A 1 72 ? 1.771 6.853 -11.021 1.00 94.94 72 ALA A O 1
ATOM 504 N N . GLY A 1 73 ? 3.730 5.986 -10.272 1.00 83.62 73 GLY A N 1
ATOM 505 C CA . GLY A 1 73 ? 4.629 7.069 -10.668 1.00 83.62 73 GLY A CA 1
ATOM 506 C C . GLY A 1 73 ? 5.484 6.648 -11.846 1.00 83.62 73 GLY A C 1
ATOM 507 O O . GLY A 1 73 ? 5.699 5.421 -11.989 1.00 83.62 73 GLY A O 1
#

pLDDT: mean 95.1, std 2.54, range [80.62, 97.62]

Secondary structure (DSSP, 8-state):
---HHHHHHHHHHHHH-S-EEEETTHHHHHHHTTTTTT-EE---TTTGGGGGGGTPEE--SB--BTTEEEE--

Radius of gyration: 10.79 Å; chains: 1; bounding box: 25×18×26 Å

Foldseek 3Di:
DPPPVLLVVLLVCLVPPQADEEEALRVVSCLSNLNAAPEEEEHEPVRQVCSVVSNHDYDPQWDDTRRYTYGYD